Protein AF-A0A938PGH6-F1 (afdb_monomer_lite)

Secondary structure (DSSP, 8-state):
-HHHHHHHHHHHHHHHHHHHHHHHHHHHHHHHHHHHHTT---HHHHHHHHTTTSPPPHHHHHHHHHHHHHHHHHHHHHHHHHHHHHHHT-GGGGHHHHHHHHHHHHHHHHHHHHHHHHHHHHTT--

Radius of gyration: 22.75 Å; chains: 1; bounding box: 47×48×53 Å

Structure (mmCIF, N/CA/C/O backbone):
data_AF-A0A938PGH6-F1
#
_entry.id   AF-A0A938PGH6-F1
#
loop_
_atom_site.group_PDB
_atom_site.id
_atom_site.type_symbol
_atom_site.label_atom_id
_atom_site.label_alt_id
_atom_site.label_comp_id
_atom_site.label_asym_id
_atom_site.label_entity_id
_atom_site.label_seq_id
_atom_site.pdbx_PDB_ins_code
_atom_site.Cartn_x
_atom_site.Cartn_y
_atom_site.Cartn_z
_atom_site.occupancy
_atom_site.B_iso_or_equiv
_atom_site.auth_seq_id
_atom_site.auth_comp_id
_atom_site.auth_asym_id
_atom_site.auth_atom_id
_atom_site.pdbx_PDB_model_num
ATOM 1 N N . MET A 1 1 ? 5.793 25.682 -21.710 1.00 61.62 1 MET A N 1
ATOM 2 C CA . MET A 1 1 ? 4.599 25.649 -20.831 1.00 61.62 1 MET A CA 1
ATOM 3 C C . MET A 1 1 ? 4.358 24.275 -20.204 1.00 61.62 1 MET A C 1
ATOM 5 O O . MET A 1 1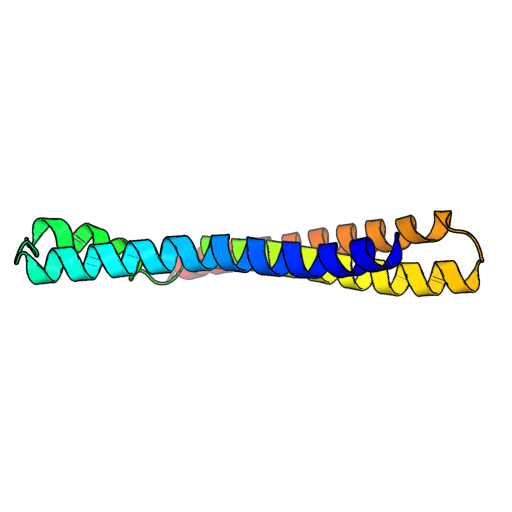 ? 3.812 24.221 -19.113 1.00 61.62 1 MET A O 1
ATOM 9 N N . GLU A 1 2 ? 4.819 23.178 -20.812 1.00 71.44 2 GLU A N 1
ATOM 10 C CA . GLU A 1 2 ? 4.599 21.810 -20.304 1.00 71.44 2 GLU A CA 1
ATOM 11 C C . GLU A 1 2 ? 5.311 21.498 -18.974 1.00 71.44 2 GLU A C 1
ATOM 13 O O . GLU A 1 2 ? 4.745 20.830 -18.115 1.00 71.44 2 GLU A O 1
ATOM 18 N N . GLY A 1 3 ? 6.500 22.063 -18.729 1.00 74.75 3 GLY A N 1
ATOM 19 C CA . GLY A 1 3 ? 7.231 21.847 -17.470 1.00 74.75 3 GLY A CA 1
ATOM 20 C C . GLY A 1 3 ? 6.530 22.395 -16.217 1.00 74.75 3 GLY A C 1
ATOM 21 O O . GLY A 1 3 ? 6.694 21.846 -15.132 1.00 74.75 3 GLY A O 1
ATOM 22 N N . ILE A 1 4 ? 5.700 23.436 -16.357 1.00 82.38 4 ILE A N 1
ATOM 23 C CA . ILE A 1 4 ? 4.918 23.984 -15.234 1.00 82.38 4 ILE A CA 1
ATOM 24 C C . ILE A 1 4 ? 3.786 23.016 -14.865 1.00 82.38 4 ILE A C 1
ATOM 26 O O . ILE A 1 4 ? 3.524 22.792 -13.685 1.00 82.38 4 ILE A O 1
ATOM 30 N N . LEU A 1 5 ? 3.155 22.392 -15.866 1.00 80.69 5 LEU A N 1
ATOM 31 C CA . LEU A 1 5 ? 2.110 21.389 -15.650 1.00 80.69 5 LEU A CA 1
ATOM 32 C C . LEU A 1 5 ? 2.669 20.126 -14.984 1.00 80.69 5 LEU A C 1
ATOM 34 O O . LEU A 1 5 ? 2.043 19.603 -14.064 1.00 80.69 5 LEU A O 1
ATOM 38 N N . ALA A 1 6 ? 3.866 19.684 -15.380 1.00 82.56 6 ALA A N 1
ATOM 39 C CA . ALA A 1 6 ? 4.528 18.524 -14.779 1.00 82.56 6 ALA A CA 1
ATOM 40 C C . ALA A 1 6 ? 4.822 18.713 -13.280 1.00 82.56 6 ALA A C 1
ATOM 42 O O . ALA A 1 6 ? 4.696 17.768 -12.504 1.00 82.56 6 ALA A O 1
ATOM 43 N N . LEU A 1 7 ? 5.158 19.937 -12.857 1.00 83.56 7 LEU A N 1
ATOM 44 C CA . LEU A 1 7 ? 5.346 20.259 -11.442 1.00 83.56 7 LEU A CA 1
ATOM 45 C C . LEU A 1 7 ? 4.015 20.394 -10.696 1.00 83.56 7 LEU A C 1
ATOM 47 O O . LEU A 1 7 ? 3.937 20.006 -9.538 1.00 83.56 7 LEU A O 1
ATOM 51 N N . LEU A 1 8 ? 2.957 20.895 -11.336 1.00 87.75 8 LEU A N 1
ATOM 52 C CA . LEU A 1 8 ? 1.657 21.108 -10.690 1.00 87.75 8 LEU A CA 1
ATOM 53 C C . LEU A 1 8 ? 0.983 19.794 -10.249 1.00 87.75 8 LEU A C 1
ATOM 55 O O . LEU A 1 8 ? 0.335 19.756 -9.203 1.00 87.75 8 LEU A O 1
ATOM 59 N N . ILE A 1 9 ? 1.151 18.718 -11.024 1.00 87.00 9 ILE A N 1
ATOM 60 C CA . ILE A 1 9 ? 0.524 17.410 -10.774 1.00 87.00 9 ILE A CA 1
ATOM 61 C C . ILE A 1 9 ? 0.853 16.851 -9.374 1.00 87.00 9 ILE A C 1
ATOM 63 O O . ILE A 1 9 ? -0.086 16.592 -8.617 1.00 87.00 9 ILE A O 1
ATOM 67 N N . PRO A 1 10 ? 2.126 16.688 -8.960 1.00 86.88 10 PRO A N 1
ATOM 68 C CA . PRO A 1 10 ? 2.440 16.161 -7.632 1.00 86.88 10 PRO A CA 1
ATOM 69 C C . PRO A 1 10 ? 1.939 17.063 -6.494 1.00 86.88 10 PRO A C 1
ATOM 71 O O . PRO A 1 10 ? 1.437 16.548 -5.494 1.00 86.88 10 PRO A O 1
ATOM 74 N N . PHE A 1 11 ? 1.984 18.393 -6.649 1.00 89.00 11 PHE A N 1
ATOM 75 C CA . PHE A 1 11 ? 1.427 19.313 -5.647 1.00 89.00 11 PHE A CA 1
ATOM 76 C C . PHE A 1 11 ? -0.093 19.165 -5.505 1.00 89.00 11 PHE A C 1
ATOM 78 O O . PHE A 1 11 ? -0.606 19.141 -4.384 1.00 89.00 11 PHE A O 1
ATOM 85 N N . ALA A 1 12 ? -0.815 19.014 -6.619 1.00 88.31 12 ALA A N 1
ATOM 86 C CA . ALA A 1 12 ? -2.261 18.812 -6.606 1.00 88.31 12 ALA A CA 1
ATOM 87 C C . ALA A 1 12 ? -2.653 17.501 -5.902 1.00 88.31 12 ALA A C 1
ATOM 89 O O . ALA A 1 12 ? -3.586 17.493 -5.098 1.00 88.31 12 ALA A O 1
ATOM 90 N N . VAL A 1 13 ? -1.909 16.413 -6.138 1.00 89.12 13 VAL A N 1
ATOM 91 C CA . VAL A 1 13 ? -2.144 15.116 -5.478 1.00 89.12 13 VAL A CA 1
ATOM 92 C C . VAL A 1 13 ? -1.932 15.220 -3.966 1.00 89.12 13 VAL A C 1
ATOM 94 O O . VAL A 1 13 ? -2.778 14.760 -3.198 1.00 89.12 13 VAL A O 1
ATOM 97 N N . ILE A 1 14 ? -0.850 15.867 -3.519 1.00 90.25 14 ILE A N 1
ATOM 98 C CA . ILE A 1 14 ? -0.563 16.044 -2.086 1.00 90.25 14 ILE A CA 1
ATOM 99 C C . ILE A 1 14 ? -1.668 16.858 -1.403 1.00 90.25 14 ILE A C 1
ATOM 101 O O . ILE A 1 14 ? -2.152 16.465 -0.339 1.00 90.25 14 ILE A O 1
ATOM 105 N N . LEU A 1 15 ? -2.104 17.960 -2.019 1.00 90.38 15 LEU A N 1
ATOM 106 C CA . LEU A 1 15 ? -3.191 18.781 -1.481 1.00 90.38 15 LEU A CA 1
ATOM 107 C C . LEU A 1 15 ? -4.510 18.009 -1.413 1.00 90.38 15 LEU A C 1
ATOM 109 O O . LEU A 1 15 ? -5.207 18.084 -0.402 1.00 90.38 15 LEU A O 1
ATOM 113 N N . MET A 1 16 ? -4.838 17.230 -2.447 1.00 90.56 16 MET A N 1
ATOM 114 C CA . MET A 1 16 ? -6.055 16.420 -2.472 1.00 90.56 16 MET A CA 1
ATOM 115 C C . MET A 1 16 ? -6.059 15.381 -1.344 1.00 90.56 16 MET A C 1
ATOM 117 O O . MET A 1 16 ? -7.040 15.281 -0.605 1.00 90.56 16 MET A O 1
ATOM 121 N N . VAL A 1 17 ? -4.955 14.651 -1.159 1.00 89.62 17 VAL A N 1
ATOM 122 C CA . VAL A 1 17 ? -4.811 13.681 -0.061 1.00 89.62 17 VAL A CA 1
ATOM 123 C C . VAL A 1 17 ? -4.907 14.383 1.295 1.00 89.62 17 VAL A C 1
ATOM 125 O O . VAL A 1 17 ? -5.620 13.910 2.181 1.00 89.62 17 VAL A O 1
ATOM 128 N N . GLY A 1 18 ? -4.255 15.540 1.441 1.00 86.75 18 GLY A N 1
ATOM 129 C CA . GLY A 1 18 ? -4.327 16.360 2.647 1.00 86.75 18 GLY A CA 1
ATOM 130 C C . GLY A 1 18 ? -5.763 16.740 3.002 1.00 86.75 18 GLY A C 1
ATOM 131 O O . GLY A 1 18 ? -6.184 16.537 4.137 1.00 86.75 18 GLY A O 1
ATOM 132 N N . ILE A 1 19 ? -6.552 17.206 2.032 1.00 89.06 19 ILE A N 1
ATOM 133 C CA . ILE A 1 19 ? -7.962 17.561 2.247 1.00 89.06 19 ILE A CA 1
ATOM 134 C C . ILE A 1 19 ? -8.783 16.329 2.638 1.00 89.06 19 ILE A C 1
ATOM 136 O O . ILE A 1 19 ? -9.525 16.386 3.617 1.00 89.06 19 ILE A O 1
ATOM 140 N N . VAL A 1 20 ? -8.633 15.207 1.930 1.00 89.00 20 VAL A N 1
ATOM 141 C CA . VAL A 1 20 ? -9.398 13.977 2.205 1.00 89.00 20 VAL A CA 1
ATOM 142 C C . VAL A 1 20 ? -9.135 13.443 3.617 1.00 89.00 20 VAL A C 1
ATOM 144 O O . VAL A 1 20 ? -10.055 12.935 4.256 1.00 89.00 20 VAL A O 1
ATOM 147 N N . VAL A 1 21 ? -7.909 13.579 4.128 1.00 86.56 21 VAL A N 1
ATOM 148 C CA . VAL A 1 21 ? -7.546 13.131 5.483 1.00 86.56 21 VAL A CA 1
ATOM 149 C C . VAL A 1 21 ? -7.928 14.161 6.550 1.00 86.56 21 VAL A C 1
ATOM 151 O O . VAL A 1 21 ? -8.458 13.794 7.601 1.00 86.56 21 VAL A O 1
ATOM 154 N N . LEU A 1 22 ? -7.683 15.449 6.302 1.00 85.06 22 LEU A N 1
ATOM 155 C CA . LEU A 1 22 ? -7.895 16.508 7.294 1.00 85.06 22 LEU A CA 1
ATOM 156 C C . LEU A 1 22 ? -9.370 16.888 7.449 1.00 85.06 22 LEU A C 1
ATOM 158 O O . LEU A 1 22 ? -9.802 17.188 8.560 1.00 85.06 22 LEU A O 1
ATOM 162 N N . TYR A 1 23 ? -10.160 16.844 6.376 1.00 87.69 23 TYR A N 1
ATOM 163 C CA . TYR A 1 23 ? -11.578 17.209 6.396 1.00 87.69 23 TYR A CA 1
ATOM 164 C C . TYR A 1 23 ? -12.429 16.395 7.394 1.00 87.69 23 TYR A C 1
ATOM 166 O O . TYR A 1 23 ? -13.136 17.006 8.207 1.00 87.69 23 TYR A O 1
ATOM 174 N N . PRO A 1 24 ? -12.376 15.046 7.415 1.00 83.62 24 PRO A N 1
ATOM 175 C CA . PRO A 1 24 ? -13.124 14.268 8.401 1.00 83.62 24 PRO A CA 1
ATOM 176 C C . PRO A 1 24 ? -12.609 14.496 9.827 1.00 83.62 24 PRO A C 1
ATOM 178 O O . PRO A 1 24 ? -13.410 14.519 10.762 1.00 83.62 24 PRO A O 1
ATOM 181 N N . LEU A 1 25 ? -11.300 14.718 10.001 1.00 81.75 25 LEU A N 1
ATOM 182 C CA . LEU A 1 25 ? -10.705 15.028 11.303 1.00 81.75 25 LEU A CA 1
ATOM 183 C C . LEU A 1 25 ? -11.244 16.354 11.856 1.00 81.75 25 LEU A C 1
ATOM 185 O O . LEU A 1 25 ? -11.708 16.415 12.995 1.00 81.75 25 LEU A O 1
ATOM 189 N N . TYR A 1 26 ? -11.246 17.391 11.017 1.00 84.94 26 TYR A N 1
ATOM 190 C CA . TYR A 1 26 ? -11.758 18.716 11.349 1.00 84.94 26 TYR A CA 1
ATOM 191 C C . TYR A 1 26 ? -13.254 18.678 11.681 1.00 84.94 26 TYR A C 1
ATOM 193 O O . TYR A 1 26 ? -13.692 19.218 12.699 1.00 84.94 26 TYR A O 1
ATOM 201 N N . THR A 1 27 ? -14.040 17.978 10.860 1.00 83.75 27 THR A N 1
ATOM 202 C CA . THR A 1 27 ? -15.490 17.855 11.051 1.00 83.75 27 THR A CA 1
ATOM 203 C C . THR A 1 27 ? -15.815 17.143 12.363 1.00 83.75 27 THR A C 1
ATOM 205 O O . THR A 1 27 ? -16.646 17.623 13.134 1.00 83.75 27 THR A O 1
ATOM 208 N N . LYS A 1 28 ? -15.113 16.046 12.673 1.00 78.56 28 LYS A N 1
ATOM 209 C CA . LYS A 1 28 ? -15.299 15.309 13.929 1.00 78.56 28 LYS A CA 1
ATOM 210 C C . LYS A 1 28 ? -14.959 16.166 15.149 1.00 78.56 28 LYS A C 1
ATOM 212 O O . LYS A 1 28 ? -15.731 16.179 16.105 1.00 78.56 28 LYS A O 1
ATOM 217 N N . HIS A 1 29 ? -13.855 16.911 15.097 1.00 80.75 29 HIS A N 1
ATOM 218 C CA . HIS A 1 29 ? -13.448 17.800 16.186 1.00 80.75 29 HIS A CA 1
ATOM 219 C C . HIS A 1 29 ? -14.488 18.899 16.446 1.00 80.75 29 HIS A C 1
ATOM 221 O O . HIS A 1 29 ? -14.877 19.13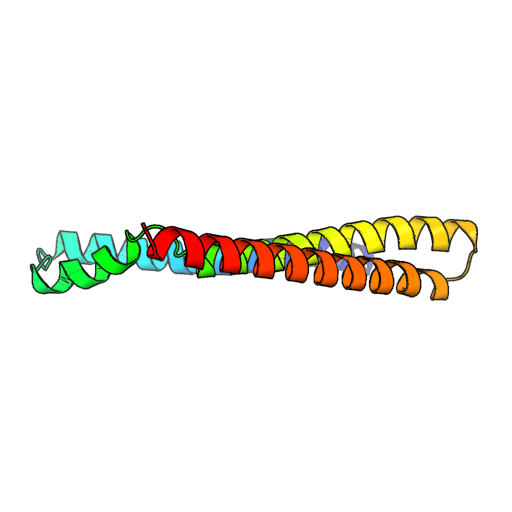8 17.589 1.00 80.75 29 HIS A O 1
ATOM 227 N N . ARG A 1 30 ? -15.005 19.525 15.383 1.00 83.06 30 ARG A N 1
ATOM 228 C CA . ARG A 1 30 ? -16.029 20.572 15.496 1.00 83.06 30 ARG A CA 1
ATOM 229 C C . ARG A 1 30 ? -17.348 20.041 16.068 1.00 83.06 30 ARG A C 1
ATOM 231 O O . ARG A 1 30 ? -17.975 20.718 16.879 1.00 83.06 30 ARG A O 1
ATOM 238 N N . ILE A 1 31 ? -17.755 18.831 15.673 1.00 79.94 31 ILE A N 1
ATOM 239 C CA . ILE A 1 31 ? -18.951 18.169 16.218 1.00 79.94 31 ILE A CA 1
ATOM 240 C C . ILE A 1 31 ? -18.779 17.908 17.720 1.00 79.94 31 ILE A C 1
ATOM 242 O O . ILE A 1 31 ? -19.690 18.190 18.494 1.00 79.94 31 ILE A O 1
ATOM 246 N N . GLN A 1 32 ? -17.608 17.425 18.143 1.00 74.94 32 GLN A N 1
ATOM 247 C CA . GLN A 1 32 ? -17.319 17.173 19.557 1.00 74.94 32 GLN A CA 1
ATOM 248 C C . GLN A 1 32 ? -17.349 18.454 20.394 1.00 74.94 32 GLN A C 1
ATOM 250 O O . GLN A 1 32 ? -18.000 18.474 21.434 1.00 74.94 32 GLN A O 1
ATOM 255 N N . GLN A 1 33 ? -16.715 19.533 19.924 1.00 79.06 33 GLN A N 1
ATOM 256 C CA . GLN A 1 33 ? -16.735 20.821 20.626 1.00 79.06 33 GLN A CA 1
ATOM 257 C C . GLN A 1 33 ? -18.157 21.371 20.773 1.00 79.06 33 GLN A C 1
ATOM 259 O O . GLN A 1 33 ? -18.555 21.750 21.871 1.00 79.06 33 GLN A O 1
ATOM 264 N N . SER A 1 34 ? -18.960 21.328 19.705 1.00 79.12 34 SER A N 1
ATOM 265 C CA . SER A 1 34 ? -20.332 21.841 19.756 1.00 79.12 34 SER A CA 1
ATOM 266 C C . SER A 1 34 ? -21.242 21.047 20.704 1.00 79.12 34 SER A C 1
ATOM 268 O O . SER A 1 34 ? -22.139 21.627 21.311 1.00 79.12 34 SER A O 1
ATOM 270 N N . LEU A 1 35 ? -21.019 19.736 20.856 1.00 73.81 35 LEU A N 1
ATOM 271 C CA . LEU A 1 35 ? -21.773 18.893 21.792 1.00 73.81 35 LEU A CA 1
ATOM 272 C C . LEU A 1 35 ? -21.397 19.151 23.257 1.00 73.81 35 LEU A C 1
ATOM 274 O O . LEU A 1 35 ? -22.278 19.106 24.113 1.00 73.81 35 LEU A O 1
ATOM 278 N N . ILE A 1 36 ? -20.122 19.451 23.531 1.00 74.31 36 ILE A N 1
ATOM 279 C CA . ILE A 1 36 ? -19.638 19.835 24.867 1.00 74.31 36 ILE A CA 1
ATOM 280 C C . ILE A 1 36 ? -20.226 21.194 25.269 1.00 74.31 36 ILE A C 1
ATOM 282 O O . ILE A 1 36 ? -20.747 21.338 26.367 1.00 74.31 36 ILE A O 1
ATOM 286 N N . GLU A 1 37 ? -20.200 22.177 24.366 1.00 76.88 37 GLU A N 1
ATOM 287 C CA . GLU A 1 37 ? -20.707 23.533 24.631 1.00 76.88 37 GLU A CA 1
ATOM 288 C C . GLU A 1 37 ? -22.219 23.587 24.886 1.00 76.88 37 GLU A C 1
ATOM 290 O O . GLU A 1 37 ? -22.702 24.482 25.575 1.00 76.88 37 GLU A O 1
ATOM 295 N N . LYS A 1 38 ?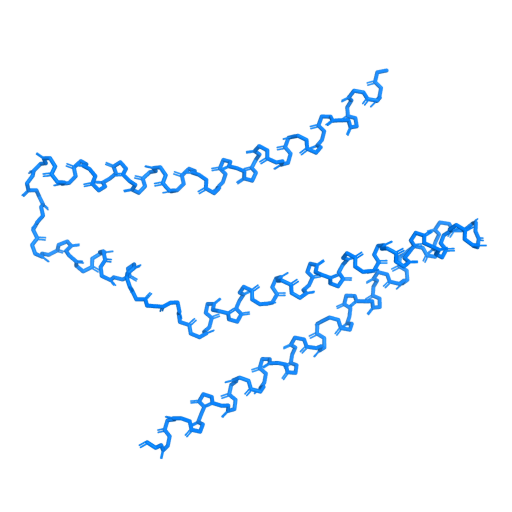 -22.980 22.651 24.314 1.00 75.81 38 LYS A N 1
ATOM 296 C CA . LYS A 1 38 ? -24.443 22.602 24.442 1.00 75.81 38 LYS A CA 1
ATOM 297 C C . LYS A 1 38 ? -24.925 21.772 25.638 1.00 75.81 38 LYS A C 1
ATOM 299 O O . LYS A 1 38 ? -26.131 21.590 25.768 1.00 75.81 38 LYS A O 1
ATOM 304 N N . ASP A 1 39 ? -24.011 21.243 26.455 1.00 65.50 39 ASP A N 1
ATOM 305 C CA . ASP A 1 39 ? -24.284 20.313 27.568 1.00 65.50 39 ASP A CA 1
ATOM 306 C C . ASP A 1 39 ? -25.137 19.093 27.148 1.00 65.50 39 ASP A C 1
ATOM 308 O O . ASP A 1 39 ? -25.795 18.431 27.945 1.00 65.50 39 ASP A O 1
ATOM 312 N N . MET A 1 40 ? -25.118 18.765 25.848 1.00 62.31 40 MET A N 1
ATOM 313 C CA . MET A 1 40 ? -25.878 17.662 25.247 1.00 62.31 40 MET A CA 1
ATOM 314 C C . MET A 1 40 ? -25.106 16.338 25.298 1.00 62.31 40 MET A C 1
ATOM 316 O O . MET A 1 40 ? -25.386 15.420 24.520 1.00 62.31 40 MET A O 1
ATOM 320 N N . LEU A 1 41 ? -24.148 16.211 26.221 1.00 60.47 41 LEU A N 1
ATOM 321 C CA . LEU A 1 41 ? -23.485 14.955 26.579 1.00 60.47 41 LEU A CA 1
ATOM 322 C C . LEU A 1 41 ? -24.463 14.050 27.348 1.00 60.47 41 LEU A C 1
ATOM 324 O O . LEU A 1 41 ? -24.186 13.576 28.444 1.00 60.47 41 LEU A O 1
ATOM 328 N N . ASN A 1 42 ? -25.630 13.789 26.759 1.00 59.66 42 ASN A N 1
ATOM 329 C CA . ASN A 1 42 ? -26.536 12.766 27.243 1.00 59.66 42 ASN A CA 1
ATOM 330 C C . ASN A 1 42 ? -25.774 11.437 27.263 1.00 59.66 42 ASN A C 1
ATOM 332 O O . ASN A 1 42 ? -25.074 11.100 26.304 1.00 59.66 42 ASN A O 1
ATOM 336 N N . GLU A 1 43 ? -25.939 10.650 28.325 1.00 59.59 43 GLU A N 1
ATOM 337 C CA . GLU A 1 43 ? -25.354 9.305 28.450 1.00 59.59 43 GLU A CA 1
ATOM 338 C C . GLU A 1 43 ? -25.670 8.423 27.227 1.00 59.59 43 GLU A C 1
ATOM 340 O O . GLU A 1 43 ? -24.851 7.601 26.817 1.00 59.59 43 GLU A O 1
ATOM 345 N N . GLY A 1 44 ? -26.795 8.691 26.552 1.00 60.66 44 GLY A N 1
ATOM 346 C CA . GLY A 1 44 ? -27.193 8.076 25.287 1.00 60.66 44 GLY A CA 1
ATOM 347 C C . GLY A 1 44 ? -26.399 8.484 24.037 1.00 60.66 44 GLY A C 1
ATOM 348 O O . GLY A 1 44 ? -26.630 7.887 23.000 1.00 60.66 44 GLY A O 1
ATOM 349 N N . LEU A 1 45 ? -25.476 9.453 24.071 1.00 62.19 45 LEU A N 1
ATOM 350 C CA . LEU A 1 45 ? -24.532 9.731 22.968 1.00 62.19 45 LEU A CA 1
ATOM 351 C C . LEU A 1 45 ? -23.137 9.150 23.222 1.00 62.19 45 LEU A C 1
ATOM 353 O O . LEU A 1 45 ? -22.326 9.075 22.297 1.00 62.19 45 LEU A O 1
ATOM 357 N N . LYS A 1 46 ? -22.845 8.712 24.451 1.00 60.25 46 LYS A N 1
ATOM 358 C CA . LYS A 1 46 ? -21.533 8.167 24.824 1.00 60.25 46 LYS A CA 1
ATOM 359 C C . LYS A 1 46 ? -21.185 6.922 23.998 1.00 60.25 46 LYS A C 1
ATOM 361 O O . LYS A 1 46 ? -20.044 6.792 23.559 1.00 60.25 46 LYS A O 1
ATOM 366 N N . PHE A 1 47 ? -22.189 6.107 23.655 1.00 63.47 47 PHE A N 1
ATOM 367 C CA . PHE A 1 47 ? -22.023 4.925 22.799 1.00 63.47 47 PHE A CA 1
ATOM 368 C C . PHE A 1 47 ? -21.488 5.264 21.392 1.00 63.47 47 PHE A C 1
ATOM 370 O O . PHE A 1 47 ? -20.715 4.490 20.831 1.00 63.47 47 PHE A O 1
ATOM 377 N N . LEU A 1 48 ? -21.834 6.436 20.833 1.00 62.94 48 LEU A N 1
ATOM 378 C CA . LEU A 1 48 ? -21.360 6.869 19.508 1.00 62.94 48 LEU A CA 1
ATOM 379 C C . LEU A 1 48 ? -19.856 7.177 19.507 1.00 62.94 48 LEU A C 1
ATOM 381 O O . LEU A 1 48 ? -19.195 7.064 18.474 1.00 62.94 48 LEU A O 1
ATOM 385 N N . PHE A 1 49 ? -19.305 7.561 20.660 1.00 61.56 49 PHE A N 1
ATOM 386 C CA . PHE A 1 49 ? -17.877 7.831 20.828 1.00 61.56 49 PHE A CA 1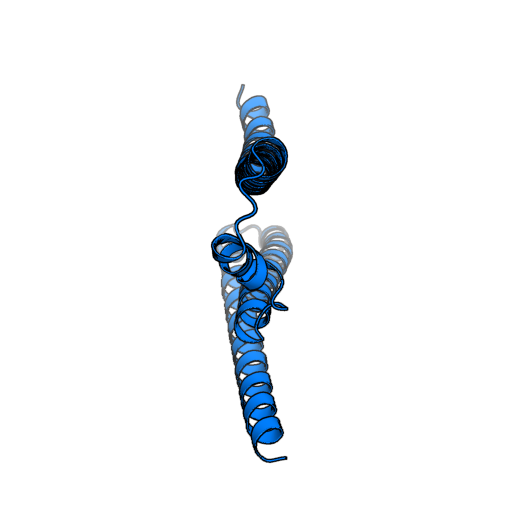
ATOM 387 C C . PHE A 1 49 ? -17.096 6.602 21.305 1.00 61.56 49 PHE A C 1
ATOM 389 O O . PHE A 1 49 ? -15.909 6.484 21.000 1.00 61.56 49 PHE A O 1
ATOM 396 N N . GLU A 1 50 ? -17.759 5.662 21.975 1.00 59.31 50 GLU A N 1
ATOM 397 C CA . GLU A 1 50 ? -17.181 4.406 22.464 1.00 59.31 50 GLU A CA 1
ATOM 398 C C . GLU A 1 50 ? -16.860 3.421 21.323 1.00 59.31 50 GLU A C 1
ATOM 400 O O . GLU A 1 50 ? -15.880 2.682 21.375 1.00 59.31 50 GLU A O 1
ATOM 405 N N . GLU A 1 51 ? -17.607 3.474 20.215 1.00 56.88 51 GLU A N 1
ATOM 406 C CA . GLU A 1 51 ? -17.258 2.760 18.975 1.00 56.88 51 GLU A CA 1
ATOM 407 C C . GLU A 1 51 ? -15.907 3.236 18.401 1.00 56.88 51 GLU A C 1
ATOM 409 O O . GLU A 1 51 ? -15.161 2.457 17.808 1.00 56.88 51 GLU A O 1
ATOM 414 N N . SER A 1 52 ? -15.560 4.514 18.608 1.00 55.25 52 SER A N 1
ATOM 415 C CA . SER A 1 52 ? -14.330 5.122 18.092 1.00 55.25 52 SER A CA 1
ATOM 416 C C . SER A 1 52 ? -13.097 4.875 18.969 1.00 55.25 52 SER A C 1
ATOM 418 O O . SER A 1 52 ? -11.990 5.161 18.506 1.00 55.25 52 SER A O 1
ATOM 420 N N . SER A 1 53 ? -13.266 4.405 20.208 1.00 52.22 53 SER A N 1
ATOM 421 C CA . SER A 1 53 ? -12.173 4.082 21.139 1.00 52.22 53 SER A CA 1
ATOM 422 C C . SER A 1 53 ? -11.821 2.593 21.157 1.00 52.22 53 SER A C 1
ATOM 424 O O . SER A 1 53 ? -10.821 2.209 21.767 1.00 52.22 53 SER A O 1
ATOM 426 N N . LYS A 1 54 ? -12.593 1.746 20.459 1.00 55.03 54 LYS A N 1
ATOM 427 C CA . LYS A 1 54 ? -12.246 0.334 20.289 1.00 55.03 54 LYS A CA 1
ATOM 428 C C . LYS A 1 54 ? -10.907 0.232 19.541 1.00 55.03 54 LYS A C 1
ATOM 430 O O . LYS A 1 54 ? -10.754 0.854 18.485 1.00 55.03 54 LYS A O 1
ATOM 435 N N . PRO A 1 55 ? -9.931 -0.540 20.057 1.00 57.38 55 PRO A N 1
ATOM 436 C CA . PRO A 1 55 ? -8.676 -0.759 19.354 1.00 57.38 55 PRO A CA 1
ATOM 437 C C . PRO A 1 55 ? -8.976 -1.318 17.959 1.00 57.38 55 PRO A C 1
ATOM 439 O O . PRO A 1 55 ? -9.924 -2.101 17.814 1.00 57.38 55 PRO A O 1
ATOM 442 N N . PRO A 1 56 ? -8.202 -0.924 16.929 1.00 60.06 56 PRO A N 1
ATOM 443 C CA . PRO A 1 56 ? -8.466 -1.346 15.566 1.00 60.06 56 PRO A CA 1
ATOM 444 C C . PRO A 1 56 ? -8.570 -2.865 15.529 1.00 60.06 56 PRO A C 1
ATOM 446 O O . PRO A 1 56 ? -7.665 -3.576 15.977 1.00 60.06 56 PRO A O 1
ATOM 449 N N . THR A 1 57 ? -9.698 -3.368 15.034 1.00 62.81 57 THR A N 1
ATOM 450 C CA . THR A 1 57 ? -9.946 -4.809 14.988 1.00 62.81 57 THR A CA 1
ATOM 451 C C . THR A 1 57 ? -8.844 -5.465 14.155 1.00 62.81 57 THR A C 1
ATOM 453 O O . THR A 1 57 ? -8.336 -4.850 13.214 1.00 62.81 57 THR A O 1
ATOM 456 N N . VAL A 1 58 ? -8.486 -6.722 14.436 1.00 64.06 58 VAL A N 1
ATOM 457 C CA . VAL A 1 58 ? -7.448 -7.460 13.680 1.00 64.06 58 VAL A CA 1
ATOM 458 C C . VAL A 1 58 ? -7.673 -7.347 12.160 1.00 64.06 58 VAL A C 1
ATOM 460 O O . VAL A 1 58 ? -6.740 -7.076 11.410 1.00 64.06 58 VAL A O 1
ATOM 463 N N . ARG A 1 59 ? -8.941 -7.380 11.719 1.00 63.91 59 ARG A N 1
ATOM 464 C CA . ARG A 1 59 ? -9.355 -7.134 10.325 1.00 63.91 59 ARG A CA 1
ATOM 465 C C . ARG A 1 59 ? -8.978 -5.754 9.778 1.00 63.91 59 ARG A C 1
ATOM 467 O O . ARG A 1 59 ? -8.545 -5.649 8.635 1.00 63.91 59 ARG A O 1
ATOM 474 N N . GLN A 1 60 ? -9.133 -4.687 10.562 1.00 66.19 60 GLN A N 1
ATOM 475 C CA . GLN A 1 60 ? -8.734 -3.342 10.137 1.00 66.19 60 GLN A CA 1
ATOM 476 C C . GLN A 1 60 ? -7.213 -3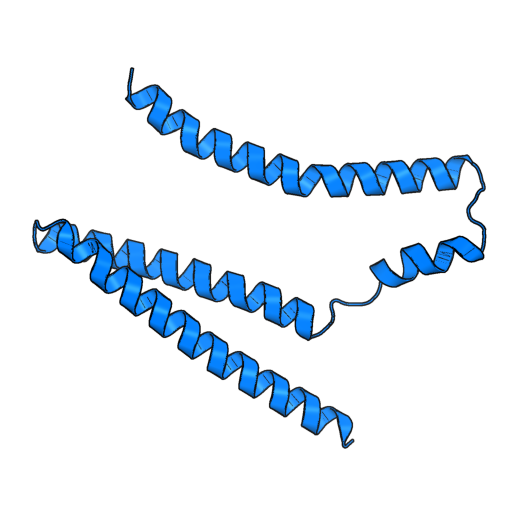.257 9.986 1.00 66.19 60 GLN A C 1
ATOM 478 O O . GLN A 1 60 ? -6.730 -2.709 8.998 1.00 66.19 60 GLN A O 1
ATOM 483 N N . LYS A 1 61 ? -6.463 -3.869 10.910 1.00 69.19 61 LYS A N 1
ATOM 484 C CA . LYS A 1 61 ? -4.995 -3.940 10.855 1.00 69.19 61 LYS A CA 1
ATOM 485 C C . LYS A 1 61 ? -4.507 -4.672 9.597 1.00 69.19 61 LYS A C 1
ATOM 487 O O . LYS A 1 61 ? -3.628 -4.166 8.902 1.00 69.19 61 LYS A O 1
ATOM 492 N N . LEU A 1 62 ? -5.139 -5.798 9.257 1.00 75.62 62 LEU A N 1
ATOM 493 C CA . LEU A 1 62 ? -4.863 -6.561 8.033 1.00 75.62 62 LEU A CA 1
ATOM 494 C C . LEU A 1 62 ? -5.218 -5.783 6.758 1.00 75.62 62 LEU A C 1
ATOM 496 O O . LEU A 1 62 ? -4.488 -5.863 5.769 1.00 75.62 62 LEU A O 1
ATOM 500 N N . ARG A 1 63 ? -6.285 -4.972 6.781 1.00 76.31 63 ARG A N 1
ATOM 501 C CA . ARG A 1 63 ? -6.661 -4.118 5.644 1.00 76.31 63 ARG A CA 1
ATOM 502 C C . ARG A 1 63 ? -5.593 -3.068 5.337 1.00 76.31 63 ARG A C 1
ATOM 504 O O . ARG A 1 63 ? -5.266 -2.872 4.171 1.00 76.31 63 ARG A O 1
ATOM 511 N N . TYR A 1 64 ? -5.039 -2.408 6.354 1.00 78.88 64 TYR A N 1
ATOM 512 C CA . TYR A 1 64 ? -3.942 -1.451 6.152 1.00 78.88 64 TYR A CA 1
ATOM 513 C C . TYR A 1 64 ? -2.662 -2.147 5.674 1.00 78.88 64 TYR A C 1
ATOM 515 O O . TYR A 1 64 ? -1.972 -1.627 4.799 1.00 78.88 64 TYR A O 1
ATOM 523 N N . LEU A 1 65 ? -2.388 -3.354 6.181 1.00 81.38 65 LEU A N 1
ATOM 524 C CA . LEU A 1 65 ? -1.242 -4.158 5.755 1.00 81.38 65 LEU A CA 1
ATOM 525 C C . LEU A 1 65 ? -1.324 -4.555 4.270 1.00 81.38 65 LEU A C 1
ATOM 527 O O . LEU A 1 65 ? -0.309 -4.514 3.577 1.00 81.38 65 LEU A O 1
ATOM 531 N N . ARG A 1 66 ? -2.531 -4.852 3.764 1.00 83.19 66 ARG A N 1
ATOM 532 C CA . ARG A 1 66 ? -2.779 -5.143 2.341 1.00 83.19 66 ARG A CA 1
ATOM 533 C C . ARG A 1 66 ? -2.318 -4.013 1.437 1.00 83.19 66 ARG A C 1
ATOM 535 O O . ARG A 1 66 ? -1.544 -4.230 0.511 1.00 83.19 66 ARG A O 1
ATOM 542 N N . TRP A 1 67 ? -2.793 -2.803 1.719 1.00 84.38 67 TRP A N 1
ATOM 543 C CA . TRP A 1 67 ? -2.466 -1.629 0.915 1.00 84.38 67 TRP A CA 1
ATOM 544 C C . TRP A 1 67 ? -0.991 -1.250 1.042 1.00 84.38 67 TRP A C 1
ATOM 546 O O . TRP A 1 67 ? -0.380 -0.857 0.048 1.00 84.38 67 TRP A O 1
ATOM 556 N N . GLY A 1 68 ? -0.400 -1.439 2.226 1.00 85.94 68 GLY A N 1
ATOM 557 C CA . GLY A 1 68 ? 1.032 -1.251 2.447 1.00 85.94 68 GLY A CA 1
ATOM 558 C C . GLY A 1 68 ? 1.886 -2.151 1.555 1.00 85.94 68 GLY A C 1
ATOM 559 O O . GLY A 1 68 ? 2.718 -1.645 0.807 1.00 85.94 68 GLY A O 1
ATOM 560 N N . ILE A 1 69 ? 1.642 -3.465 1.576 1.00 88.44 69 ILE A N 1
ATOM 561 C CA . ILE A 1 69 ? 2.407 -4.434 0.774 1.00 88.44 69 ILE A CA 1
ATOM 562 C C . ILE A 1 69 ? 2.238 -4.171 -0.724 1.00 88.44 69 ILE A C 1
ATOM 564 O O . ILE A 1 69 ? 3.232 -4.127 -1.440 1.00 88.44 69 ILE A O 1
ATOM 568 N N . VAL A 1 70 ? 1.012 -3.915 -1.194 1.00 89.00 70 VAL A N 1
ATOM 569 C CA . VAL A 1 70 ? 0.764 -3.610 -2.613 1.00 89.00 70 VAL A CA 1
ATOM 570 C C . VAL A 1 70 ? 1.533 -2.363 -3.054 1.00 89.00 70 VAL A C 1
ATOM 572 O O . VAL A 1 70 ? 2.203 -2.394 -4.082 1.00 89.00 70 VAL A O 1
ATOM 575 N N . THR A 1 71 ? 1.492 -1.286 -2.268 1.00 89.38 71 THR A N 1
ATOM 576 C CA . THR A 1 71 ? 2.177 -0.027 -2.612 1.00 89.38 71 THR A CA 1
ATOM 577 C C . THR A 1 71 ? 3.695 -0.208 -2.649 1.00 89.38 71 THR A C 1
ATOM 579 O O . THR A 1 71 ? 4.364 0.295 -3.550 1.00 89.38 71 THR A O 1
ATOM 582 N N . LEU A 1 72 ? 4.239 -0.972 -1.701 1.00 90.69 72 LEU A N 1
ATOM 583 C CA . LEU A 1 72 ? 5.670 -1.258 -1.613 1.00 90.69 72 LEU A CA 1
ATOM 584 C C . LEU A 1 72 ? 6.133 -2.104 -2.810 1.00 90.69 72 LEU A C 1
ATOM 586 O O . LEU A 1 72 ? 7.134 -1.782 -3.449 1.00 90.69 72 LEU A O 1
ATOM 590 N N . SER A 1 73 ? 5.357 -3.122 -3.181 1.00 90.50 73 SER A N 1
ATOM 591 C CA . SER A 1 73 ? 5.616 -3.954 -4.358 1.00 90.50 73 SER A CA 1
ATOM 592 C C . SER A 1 73 ? 5.541 -3.179 -5.672 1.00 90.50 73 SER A C 1
ATOM 594 O O . SER A 1 73 ? 6.371 -3.409 -6.549 1.00 90.50 73 SER A O 1
ATOM 596 N N . VAL A 1 74 ? 4.603 -2.234 -5.806 1.00 90.75 74 VAL A N 1
ATOM 597 C CA . VAL A 1 74 ? 4.555 -1.319 -6.959 1.00 90.75 74 VAL A CA 1
ATOM 598 C C . VAL A 1 74 ? 5.820 -0.461 -7.010 1.00 90.75 74 VAL A C 1
ATOM 600 O O . VAL A 1 74 ? 6.451 -0.381 -8.060 1.00 90.75 74 VAL A O 1
ATOM 603 N N . GLY A 1 75 ? 6.229 0.136 -5.887 1.00 89.12 75 GLY A N 1
ATOM 604 C CA . GLY A 1 75 ? 7.434 0.970 -5.825 1.00 89.12 75 GLY A CA 1
ATOM 605 C C . GLY A 1 75 ? 8.703 0.212 -6.222 1.00 89.12 75 GLY A C 1
ATOM 606 O O . GLY A 1 75 ? 9.484 0.701 -7.037 1.00 89.12 75 GLY A O 1
ATOM 607 N N . ILE A 1 76 ? 8.871 -1.013 -5.714 1.00 91.50 76 ILE A N 1
ATOM 608 C CA . ILE A 1 76 ? 9.975 -1.904 -6.104 1.00 91.50 76 ILE A CA 1
ATOM 609 C C . ILE A 1 76 ? 9.899 -2.233 -7.600 1.00 91.50 76 ILE A C 1
ATOM 611 O O . ILE A 1 76 ? 10.904 -2.151 -8.303 1.00 91.50 76 ILE A O 1
ATOM 615 N N . GLY A 1 77 ? 8.709 -2.561 -8.100 1.00 89.56 77 GLY A N 1
ATOM 616 C CA . GLY A 1 77 ? 8.485 -2.861 -9.510 1.00 89.56 77 GLY A CA 1
ATOM 617 C C . GLY A 1 77 ? 8.890 -1.717 -10.438 1.00 89.56 77 GLY A C 1
ATOM 618 O O . GLY A 1 77 ? 9.564 -1.957 -11.435 1.00 89.56 77 GLY A O 1
ATOM 619 N N . ILE A 1 78 ? 8.533 -0.476 -10.090 1.00 89.69 78 ILE A N 1
ATOM 620 C CA . ILE A 1 78 ? 8.908 0.721 -10.860 1.00 89.69 78 ILE A CA 1
ATOM 621 C C . ILE A 1 78 ? 10.425 0.923 -10.829 1.00 89.69 78 ILE A C 1
ATOM 623 O O . ILE A 1 78 ? 11.029 1.202 -11.863 1.00 89.69 78 ILE A O 1
ATOM 627 N N . PHE A 1 79 ? 11.049 0.746 -9.662 1.00 89.56 79 PHE A N 1
ATOM 628 C CA . PHE A 1 79 ? 12.496 0.887 -9.511 1.00 89.56 79 PHE A CA 1
ATOM 629 C C . PHE A 1 79 ? 13.265 -0.103 -10.398 1.00 89.56 79 PHE A C 1
ATOM 631 O O . PHE A 1 79 ? 14.142 0.299 -11.161 1.00 89.56 79 PHE A O 1
ATOM 638 N N . PHE A 1 80 ? 12.896 -1.386 -10.362 1.00 88.06 80 PHE A N 1
ATOM 639 C CA . PHE A 1 80 ? 13.492 -2.391 -11.246 1.00 88.06 80 PHE A CA 1
ATOM 640 C C . PHE A 1 80 ? 13.135 -2.158 -12.720 1.00 88.06 80 PHE A C 1
ATOM 642 O O . PHE A 1 80 ? 13.994 -2.340 -13.580 1.00 88.06 80 PHE A O 1
ATOM 649 N N . GLY A 1 81 ? 11.912 -1.709 -13.016 1.00 86.81 81 GLY A N 1
ATOM 650 C CA . GLY A 1 81 ? 11.479 -1.337 -14.365 1.00 86.81 81 GLY A CA 1
ATOM 651 C C . GLY A 1 81 ? 12.358 -0.271 -14.998 1.00 86.81 81 GLY A C 1
ATOM 652 O O . GLY A 1 81 ? 12.816 -0.459 -16.120 1.00 86.81 81 GLY A O 1
ATOM 653 N N . SER A 1 82 ? 12.682 0.781 -14.247 1.00 85.50 82 SER A N 1
ATOM 654 C CA . SER A 1 82 ? 13.542 1.868 -14.723 1.00 85.50 82 SER A CA 1
ATOM 655 C C . SER A 1 82 ? 14.974 1.401 -15.028 1.00 85.50 82 SER A C 1
ATOM 657 O O . SER A 1 82 ? 15.548 1.795 -16.042 1.00 85.50 82 SER A O 1
ATOM 659 N N . ILE A 1 83 ? 15.541 0.505 -14.210 1.00 86.69 83 ILE A N 1
ATOM 660 C CA . ILE A 1 83 ? 16.882 -0.062 -14.455 1.00 86.69 83 ILE A CA 1
ATOM 661 C C . ILE A 1 83 ? 16.896 -0.929 -15.724 1.00 86.69 83 ILE A C 1
ATOM 663 O O . ILE A 1 83 ? 17.833 -0.858 -16.526 1.00 86.69 83 ILE A O 1
ATOM 667 N N . PHE A 1 84 ? 15.863 -1.754 -15.922 1.00 83.81 84 PHE A N 1
ATOM 668 C CA . PHE A 1 84 ? 15.741 -2.602 -17.110 1.00 83.81 84 PHE A CA 1
ATOM 669 C C . PHE A 1 84 ? 15.525 -1.777 -18.381 1.00 83.81 84 PHE A C 1
ATOM 671 O O . PHE A 1 84 ? 16.191 -2.027 -19.384 1.00 83.81 84 PHE A O 1
ATOM 678 N N . GLU A 1 85 ? 14.663 -0.766 -18.332 1.00 84.56 85 GLU A N 1
ATOM 679 C CA . GLU A 1 85 ? 14.436 0.165 -19.440 1.00 84.56 85 GLU A CA 1
ATOM 680 C C . GLU A 1 85 ? 15.746 0.841 -19.876 1.00 84.56 85 GLU A C 1
ATOM 682 O O . GLU A 1 85 ? 16.096 0.817 -21.058 1.00 84.56 85 GLU A O 1
ATOM 687 N N . GLN A 1 86 ? 16.534 1.338 -18.916 1.00 82.88 86 GLN A N 1
ATOM 688 C CA . GLN A 1 86 ? 17.813 1.996 -19.191 1.00 82.88 86 GLN A CA 1
ATOM 689 C C . GLN A 1 86 ? 18.861 1.042 -19.789 1.00 82.88 86 GLN A C 1
ATOM 691 O O . GLN A 1 86 ? 19.688 1.461 -20.600 1.00 82.88 86 GLN A O 1
ATOM 696 N N . THR A 1 87 ? 18.825 -0.238 -19.410 1.00 83.38 87 THR A N 1
ATOM 697 C CA . THR A 1 87 ? 19.783 -1.250 -19.882 1.00 83.38 87 THR A CA 1
ATOM 698 C C . THR A 1 87 ? 19.443 -1.754 -21.286 1.00 83.38 87 THR A C 1
ATOM 700 O O . THR A 1 87 ? 20.343 -1.955 -22.099 1.00 83.38 87 THR A O 1
ATOM 703 N N . TYR A 1 88 ? 18.157 -1.963 -21.583 1.00 81.69 88 TYR A N 1
ATOM 704 C CA . TYR A 1 88 ? 17.707 -2.576 -22.839 1.00 81.69 88 TYR A CA 1
ATOM 705 C C . TYR A 1 88 ? 17.212 -1.565 -23.888 1.00 81.69 88 TYR A C 1
ATOM 707 O O . TYR A 1 88 ? 16.938 -1.977 -25.014 1.00 81.69 88 TYR A O 1
ATOM 715 N N . GLN A 1 89 ? 17.116 -0.268 -23.554 1.00 79.06 89 GLN A N 1
ATOM 716 C CA . GLN A 1 89 ? 16.627 0.816 -24.431 1.00 79.06 89 GLN A CA 1
ATOM 717 C C . GLN A 1 89 ? 15.279 0.498 -25.098 1.00 79.06 89 GLN A C 1
ATOM 719 O O . GLN A 1 89 ? 15.041 0.792 -26.271 1.00 79.06 89 GLN A O 1
ATOM 724 N N . ARG A 1 90 ? 14.407 -0.185 -24.358 1.00 76.00 90 ARG A N 1
ATOM 725 C CA . ARG A 1 90 ? 13.107 -0.648 -24.832 1.00 76.00 90 ARG A CA 1
ATOM 726 C C . ARG A 1 90 ? 12.075 -0.394 -23.744 1.00 76.00 90 ARG A C 1
ATOM 728 O O . ARG A 1 90 ? 12.045 -1.105 -22.741 1.00 76.00 90 ARG A O 1
ATOM 735 N N . ASP A 1 91 ? 11.207 0.576 -23.996 1.00 73.19 91 ASP A N 1
ATOM 736 C CA . ASP A 1 91 ? 10.168 1.039 -23.065 1.00 73.19 91 ASP A CA 1
ATOM 737 C C . ASP A 1 91 ? 9.200 -0.089 -22.656 1.00 73.19 91 ASP A C 1
ATOM 739 O O . ASP A 1 91 ? 8.675 -0.127 -21.544 1.00 73.19 91 ASP A O 1
ATOM 743 N N . GLU A 1 92 ? 9.020 -1.084 -23.528 1.00 75.44 92 GLU A N 1
ATOM 744 C CA . GLU A 1 92 ? 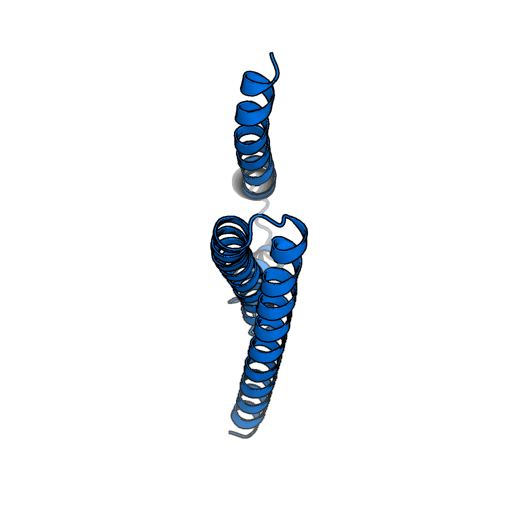8.167 -2.259 -23.302 1.00 75.44 92 GLU A CA 1
ATOM 745 C C . GLU A 1 92 ? 8.613 -3.111 -22.097 1.00 75.44 92 GLU A C 1
ATOM 747 O O . GLU A 1 92 ? 7.794 -3.793 -21.472 1.00 75.44 92 GLU A O 1
ATOM 752 N N . PHE A 1 93 ? 9.895 -3.049 -21.717 1.00 77.12 93 PHE A N 1
ATOM 753 C CA . PHE A 1 93 ? 10.432 -3.824 -20.594 1.00 77.12 93 PHE A CA 1
ATOM 754 C C . PHE A 1 93 ? 10.131 -3.209 -19.228 1.00 77.12 93 PHE A C 1
ATOM 756 O O . PHE A 1 93 ? 10.369 -3.871 -18.219 1.00 77.12 93 PHE A O 1
ATOM 763 N N . MET A 1 94 ? 9.563 -2.002 -19.164 1.00 79.44 94 MET A N 1
ATOM 764 C CA . MET A 1 94 ? 9.195 -1.377 -17.893 1.00 79.44 94 MET A CA 1
ATOM 765 C C . MET A 1 94 ? 8.012 -2.096 -17.220 1.00 79.44 94 MET A C 1
ATOM 767 O O . MET A 1 94 ? 7.987 -2.265 -16.000 1.00 79.44 94 MET A O 1
ATOM 771 N N . ALA A 1 95 ? 7.035 -2.562 -18.004 1.00 81.56 95 ALA A N 1
ATOM 772 C CA . ALA A 1 95 ? 5.791 -3.132 -17.479 1.00 81.56 95 ALA A CA 1
ATOM 773 C C . ALA A 1 95 ? 5.975 -4.524 -16.845 1.00 81.56 95 ALA A C 1
ATOM 775 O O . ALA A 1 95 ? 5.315 -4.861 -15.860 1.00 81.56 95 ALA A O 1
ATOM 776 N N . ILE A 1 96 ? 6.892 -5.326 -17.387 1.00 86.50 96 ILE A N 1
ATOM 777 C CA . ILE A 1 96 ? 7.145 -6.710 -16.965 1.00 86.50 96 ILE A CA 1
ATOM 778 C C . ILE A 1 96 ? 7.548 -6.804 -15.475 1.00 86.50 96 ILE A C 1
ATOM 780 O O . ILE A 1 96 ? 6.863 -7.502 -14.721 1.00 86.50 96 ILE A O 1
ATOM 784 N N . PRO A 1 97 ? 8.596 -6.107 -14.991 1.00 85.56 97 PRO A N 1
ATOM 785 C CA . PRO A 1 97 ? 9.019 -6.189 -13.592 1.00 85.56 97 PRO A CA 1
ATOM 786 C C . PRO A 1 97 ? 7.991 -5.599 -12.623 1.00 85.56 97 PRO A C 1
ATOM 788 O O . PRO A 1 97 ? 7.879 -6.090 -11.497 1.00 85.56 97 PRO A O 1
ATOM 791 N N . ILE A 1 98 ? 7.199 -4.609 -13.053 1.00 88.50 98 ILE A N 1
ATOM 792 C CA . ILE A 1 98 ? 6.101 -4.055 -12.251 1.00 88.50 98 ILE A CA 1
ATOM 793 C C . ILE A 1 98 ? 5.049 -5.132 -11.988 1.00 88.50 98 ILE A C 1
ATOM 795 O O . ILE A 1 98 ? 4.712 -5.395 -10.832 1.00 88.50 98 ILE A O 1
ATOM 799 N N . ILE A 1 99 ? 4.567 -5.797 -13.040 1.00 89.00 99 ILE A N 1
ATOM 800 C CA . ILE A 1 99 ? 3.536 -6.837 -12.926 1.00 89.00 99 ILE A CA 1
ATOM 801 C C . ILE A 1 99 ? 4.031 -8.000 -12.057 1.00 89.00 99 ILE A C 1
ATOM 803 O O . ILE A 1 99 ? 3.305 -8.461 -11.172 1.00 89.00 99 ILE A O 1
ATOM 807 N N . VAL A 1 100 ? 5.277 -8.441 -12.253 1.00 91.12 100 VAL A N 1
ATOM 808 C CA . VAL A 1 100 ? 5.871 -9.537 -11.472 1.00 91.12 100 VAL A CA 1
ATOM 809 C C . VAL A 1 100 ? 6.009 -9.162 -9.993 1.00 91.12 100 VAL A C 1
ATOM 811 O O . VAL A 1 100 ? 5.603 -9.941 -9.128 1.00 91.12 100 VAL A O 1
ATOM 814 N N . CYS A 1 101 ? 6.517 -7.966 -9.675 1.00 90.56 101 CYS A N 1
ATOM 815 C CA . CYS A 1 101 ? 6.667 -7.527 -8.283 1.00 90.56 101 CYS A CA 1
ATOM 816 C C . CYS A 1 101 ? 5.319 -7.371 -7.576 1.00 90.56 101 CYS A C 1
ATOM 818 O O . CYS A 1 101 ? 5.186 -7.772 -6.418 1.00 90.56 101 CYS A O 1
ATOM 820 N N . VAL A 1 102 ? 4.306 -6.833 -8.260 1.00 90.62 102 VAL A N 1
ATOM 821 C CA . VAL A 1 102 ? 2.947 -6.709 -7.713 1.00 90.62 102 VAL A CA 1
ATOM 822 C C . VAL A 1 102 ? 2.328 -8.085 -7.469 1.00 90.62 102 VAL A C 1
ATOM 824 O O . VAL A 1 102 ? 1.764 -8.315 -6.397 1.00 90.62 102 VAL A O 1
ATOM 827 N N . GLY A 1 103 ? 2.485 -9.018 -8.412 1.00 88.12 103 GLY A N 1
ATOM 828 C CA . GLY A 1 103 ? 2.039 -10.402 -8.251 1.00 88.12 103 GLY A CA 1
ATOM 829 C C . GLY A 1 103 ? 2.682 -11.082 -7.039 1.00 88.12 103 GLY A C 1
ATOM 830 O O . GLY A 1 103 ? 1.977 -11.652 -6.205 1.00 88.12 103 GLY A O 1
ATOM 831 N N . LEU A 1 104 ? 4.002 -10.948 -6.878 1.00 91.56 104 LEU A N 1
ATOM 832 C CA . LEU A 1 104 ? 4.722 -11.470 -5.711 1.00 91.56 104 LEU A CA 1
ATOM 833 C C . LEU A 1 104 ? 4.254 -10.823 -4.402 1.00 91.56 104 LEU A C 1
ATOM 835 O O . LEU A 1 104 ? 4.042 -11.526 -3.415 1.00 91.56 104 LEU A O 1
ATOM 839 N N . GLY A 1 105 ? 4.027 -9.509 -4.396 1.00 88.62 105 GLY A N 1
ATOM 840 C CA . GLY A 1 105 ? 3.480 -8.791 -3.243 1.00 88.62 105 GLY A CA 1
ATOM 841 C C . GLY A 1 105 ? 2.135 -9.338 -2.775 1.00 88.62 105 GLY A C 1
ATOM 842 O O . GLY A 1 105 ? 1.924 -9.548 -1.580 1.00 88.62 105 GLY A O 1
ATOM 843 N N . LEU A 1 106 ? 1.234 -9.627 -3.716 1.00 88.44 106 LEU A N 1
ATOM 844 C CA . LEU A 1 106 ? -0.077 -10.200 -3.410 1.00 88.44 106 LEU A CA 1
ATOM 845 C C . LEU A 1 106 ? 0.023 -11.627 -2.859 1.00 88.44 106 LEU A C 1
ATOM 847 O O . LEU A 1 106 ? -0.689 -11.958 -1.911 1.00 88.44 106 LEU A O 1
ATOM 851 N N . ILE A 1 107 ? 0.928 -12.449 -3.397 1.00 90.44 107 ILE A N 1
ATOM 852 C CA . ILE A 1 107 ? 1.173 -13.809 -2.890 1.00 90.44 107 ILE A CA 1
ATOM 853 C C . ILE A 1 107 ? 1.712 -13.758 -1.453 1.00 90.44 107 ILE A C 1
ATOM 855 O O . ILE A 1 107 ? 1.234 -14.493 -0.587 1.00 90.44 107 ILE A O 1
ATOM 859 N N . ILE A 1 108 ? 2.663 -12.859 -1.174 1.00 88.62 108 ILE A N 1
ATOM 860 C CA . ILE A 1 108 ? 3.203 -12.653 0.178 1.00 88.62 108 ILE A CA 1
ATOM 861 C C . ILE A 1 108 ? 2.091 -12.208 1.133 1.00 88.62 108 ILE A C 1
ATOM 863 O O . ILE A 1 108 ? 1.979 -12.746 2.236 1.00 88.62 108 ILE A O 1
ATOM 867 N N . TYR A 1 109 ? 1.241 -11.269 0.708 1.00 87.06 109 TYR A N 1
ATOM 868 C CA . TYR A 1 109 ? 0.104 -10.821 1.510 1.00 87.06 109 TYR A CA 1
ATOM 869 C C . TYR A 1 109 ? -0.851 -11.971 1.845 1.00 87.06 109 TYR A C 1
ATOM 871 O O . TYR A 1 109 ? -1.205 -12.131 3.011 1.00 87.06 109 TYR A O 1
ATOM 879 N N . PHE A 1 110 ? -1.206 -12.804 0.863 1.00 85.81 110 PHE A N 1
ATOM 880 C CA . PHE A 1 110 ? -2.083 -13.957 1.075 1.00 85.81 110 PHE A CA 1
ATOM 881 C C . PHE A 1 110 ? -1.498 -14.953 2.092 1.00 85.81 110 PHE A C 1
ATOM 883 O O . PHE A 1 110 ? -2.210 -15.469 2.952 1.00 85.81 110 PHE A O 1
ATOM 890 N N . GLY A 1 111 ? -0.180 -15.179 2.051 1.00 86.56 111 GLY A N 1
ATOM 891 C CA . GLY A 1 111 ? 0.509 -16.006 3.044 1.00 86.56 111 GLY A CA 1
ATOM 892 C C . GLY A 1 111 ? 0.470 -15.418 4.460 1.00 86.56 111 GLY A C 1
ATOM 893 O O . GLY A 1 111 ? 0.295 -16.156 5.432 1.00 86.56 111 GLY A O 1
ATOM 894 N N . ILE A 1 112 ? 0.604 -14.095 4.590 1.00 84.50 112 ILE A N 1
ATOM 895 C CA . ILE A 1 112 ? 0.521 -13.401 5.884 1.00 84.50 112 ILE A CA 1
ATOM 896 C C . ILE A 1 112 ? -0.914 -13.423 6.424 1.00 84.50 112 ILE A C 1
ATOM 898 O O . ILE A 1 112 ? -1.105 -13.697 7.607 1.00 84.50 112 ILE A O 1
ATOM 902 N N . GLU A 1 113 ? -1.909 -13.171 5.571 1.00 83.31 113 GLU A N 1
ATOM 903 C CA . GLU A 1 113 ? -3.330 -13.185 5.936 1.00 83.31 113 GLU A CA 1
ATOM 904 C C . GLU A 1 113 ? -3.734 -14.552 6.497 1.00 83.31 113 GLU A C 1
ATOM 906 O O . GLU A 1 113 ? -4.209 -14.632 7.630 1.00 83.31 113 GLU A O 1
ATOM 911 N N . LYS A 1 114 ? -3.401 -15.634 5.784 1.00 82.56 114 LYS A N 1
ATOM 912 C CA . LYS A 1 114 ? -3.685 -17.006 6.227 1.00 82.56 114 LYS A CA 1
ATOM 913 C C . LYS A 1 114 ? -3.044 -17.344 7.581 1.00 82.56 114 LYS A C 1
ATOM 915 O O . LYS A 1 114 ? -3.668 -17.982 8.424 1.00 82.56 114 LYS A O 1
ATOM 920 N N . LYS A 1 115 ? -1.807 -16.890 7.818 1.00 83.12 115 LYS A N 1
ATOM 921 C CA . LYS A 1 115 ? -1.086 -17.128 9.081 1.00 83.12 115 LYS A CA 1
ATOM 922 C C . LYS A 1 115 ? -1.702 -16.377 10.265 1.00 83.12 115 LYS A C 1
ATOM 924 O O . LYS A 1 115 ? -1.662 -16.861 11.396 1.00 83.12 115 LYS A O 1
ATOM 929 N N . GLU A 1 116 ? -2.220 -15.175 10.032 1.00 79.50 116 GLU A N 1
ATOM 930 C CA . GLU A 1 116 ? -2.874 -14.372 11.069 1.00 79.50 116 GLU A CA 1
ATOM 931 C C . GLU A 1 116 ? -4.290 -14.888 11.382 1.00 79.50 116 GLU A C 1
ATOM 933 O O . GLU A 1 116 ? -4.703 -14.831 12.541 1.00 79.50 116 GLU A O 1
ATOM 938 N N . GLU A 1 117 ? -4.998 -15.460 10.402 1.00 76.81 117 GLU A N 1
ATOM 939 C CA . GLU A 1 117 ? -6.269 -16.167 10.625 1.00 76.81 117 GLU A CA 1
ATOM 940 C C . GLU A 1 117 ? -6.081 -17.418 11.497 1.00 76.81 117 GLU A C 1
ATOM 942 O O . GLU A 1 117 ? -6.765 -17.569 12.509 1.00 76.81 117 GLU A O 1
ATOM 947 N N . GLU A 1 118 ? -5.082 -18.250 11.198 1.00 76.94 118 GLU A N 1
ATOM 948 C CA . GLU A 1 118 ? -4.784 -19.473 11.962 1.00 76.94 118 GLU A CA 1
ATOM 949 C C . GLU A 1 118 ? -4.401 -19.172 13.429 1.00 76.94 118 GLU A C 1
ATOM 951 O O . GLU A 1 118 ? -4.829 -19.849 14.368 1.00 76.94 118 GLU A O 1
ATOM 956 N N . LYS A 1 119 ? -3.659 -18.080 13.663 1.00 74.12 119 LYS A N 1
ATOM 957 C CA . LYS A 1 119 ? -3.357 -17.589 15.020 1.00 74.12 119 LYS A CA 1
ATOM 958 C C . LYS A 1 119 ? -4.579 -17.039 15.754 1.00 74.12 119 LYS A C 1
ATOM 960 O O . LYS A 1 119 ? -4.619 -17.085 16.984 1.00 74.12 119 LYS A O 1
ATOM 965 N N . ALA A 1 120 ? -5.541 -16.465 15.036 1.00 69.19 120 ALA A N 1
ATOM 966 C CA . ALA A 1 120 ? -6.766 -15.956 15.642 1.00 69.19 120 ALA A CA 1
ATOM 967 C C . ALA A 1 120 ? -7.692 -17.097 16.097 1.00 69.19 120 ALA A C 1
ATOM 969 O O . ALA A 1 120 ? -8.408 -16.934 17.088 1.00 69.19 120 ALA A O 1
ATOM 970 N N . GLU A 1 121 ? -7.651 -18.248 15.420 1.00 64.56 121 GLU A N 1
ATOM 971 C CA . GLU A 1 121 ? -8.411 -19.447 15.790 1.00 64.56 121 GLU A CA 1
ATOM 972 C C . GLU A 1 121 ? -7.804 -20.185 16.991 1.00 64.56 121 GLU A C 1
ATOM 974 O O . GLU A 1 121 ? -8.541 -20.544 17.911 1.00 64.56 121 GLU A O 1
ATOM 979 N N . SER A 1 122 ? -6.474 -20.323 17.070 1.00 64.06 122 SER A N 1
ATOM 980 C CA . SER A 1 122 ? -5.833 -20.984 18.224 1.00 64.06 122 SER A CA 1
ATOM 981 C C . SER A 1 122 ? -6.011 -20.210 19.536 1.00 64.06 122 SER A C 1
ATOM 983 O O . SER A 1 122 ? -6.141 -20.803 20.604 1.00 64.06 122 SER A O 1
ATOM 985 N N . LYS A 1 123 ? -6.106 -18.876 19.464 1.00 58.00 123 LYS A N 1
ATOM 986 C CA . LYS A 1 123 ? -6.316 -18.003 20.630 1.00 58.00 123 LYS A CA 1
ATOM 987 C C . LYS A 1 123 ? -7.760 -17.996 21.154 1.00 58.00 123 LYS A C 1
ATOM 989 O O . LYS A 1 123 ? -8.007 -17.407 22.198 1.00 58.00 123 LYS A O 1
ATOM 994 N N . LYS A 1 124 ? -8.710 -18.601 20.431 1.00 58.22 124 LYS A N 1
ATOM 995 C CA . LYS A 1 124 ? -10.102 -18.793 20.878 1.00 58.22 124 LYS A CA 1
ATOM 996 C C . LYS A 1 124 ? -10.330 -20.122 21.609 1.00 58.22 124 LYS A C 1
ATOM 998 O O . LYS A 1 124 ? -11.404 -20.300 22.172 1.00 58.22 124 LYS A O 1
ATOM 1003 N N . GLN A 1 125 ? -9.369 -21.048 21.561 1.00 52.41 125 GLN A N 1
ATOM 1004 C CA . GLN A 1 125 ? -9.461 -22.371 22.197 1.00 52.41 125 GLN A CA 1
ATOM 1005 C C . GLN A 1 125 ? -8.764 -22.451 23.568 1.00 52.41 125 GLN A C 1
ATOM 1007 O O . GLN A 1 125 ? -8.775 -23.513 24.187 1.00 52.41 125 GLN A O 1
ATOM 1012 N N . VAL A 1 126 ? -8.185 -21.343 24.042 1.00 45.66 126 VAL A N 1
ATOM 1013 C CA . VAL A 1 126 ? -7.625 -21.163 25.394 1.00 45.66 126 VAL A CA 1
ATOM 1014 C C . VAL A 1 126 ? -8.471 -20.135 26.127 1.00 45.66 126 VAL A C 1
ATOM 1016 O O . VAL A 1 126 ? -8.770 -20.368 27.315 1.00 45.66 126 VAL A O 1
#

pLDDT: mean 78.34, std 11.45, range [45.66, 91.56]

Foldseek 3Di:
DVVVVVVVVVVVVVVVVVCVVVVVVVVVVVVVVVCVVVVVVDVVCVVVVVVVPPDQPPVNVLVVVLVVLLVVLQVVLQVVLVVVCVVVVDNVSSVVSNVVSNVVSVVVSVVVVVVVVVVVVVVVVD

Sequence (126 aa):
MEGILALLIPFAVILMVGIVVLYPLYTKHRIQQSLIEKDMLNEGLKFLFEESSKPPTVRQKLRYLRWGIVTLSVGIGIFFGSIFEQTYQRDEFMAIPIIVCVGLGLIIYFGIEKKEEEKAESKKQV